Protein AF-A0A4Y1Z7H4-F1 (afdb_monomer)

Sequence (167 aa):
MAKPVHFSL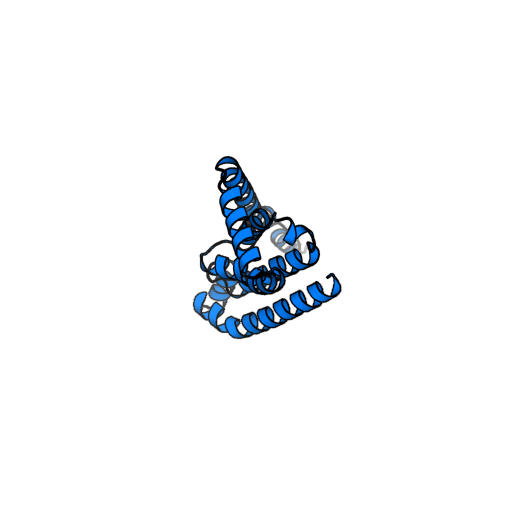VLRTISQPIFPVCRINFFIFLTAGFFITALRISHTDAVITQGMESLIQFTGLRAFLVLLPLIPFLLAFIGLHPAVGLALIAEALKTQALLDAPIVVTVAMLGGAIPAFLMGPYNATLGMMAGLINEKPLTLSNWNFPFTWRYLLLLTLFVQL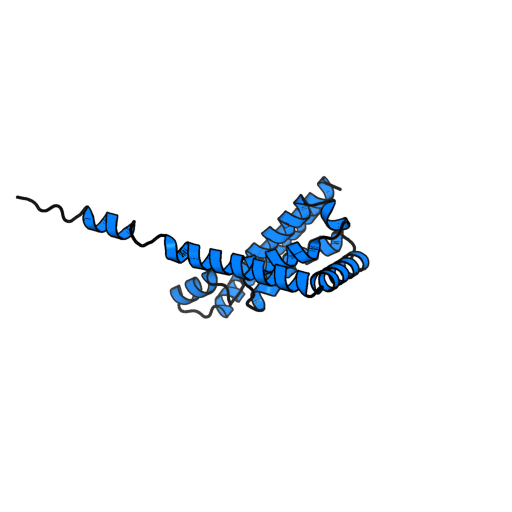LYLYFS

Radius of gyration: 20.63 Å; Cα contacts (8 Å, |Δi|>4): 156; chains: 1; bounding box: 76×36×42 Å

Secondary structure (DSSP, 8-state):
-----SHHHHHHHHTS-SHHHHHHHHHHHHHHHHHHHHHHHTTHHHHHHHHHHHHHHHH-HHHHHHHTTHHHHHHHHTT--HHHHHHHHHHHT--HHHHTSHHHHHHHHHHHHHHHHHH-TT-HHHHHHHHHTT--HHHHHHHHHHHHHHHHHHHHHHHHHHHHHH-

Solvent-accessible surface area (backbone atoms only — not comparable to full-atom values): 8982 Å² total; per-residue (Å²): 144,82,84,87,71,73,65,67,58,57,53,55,69,70,63,52,76,72,62,66,66,55,47,55,59,49,48,52,54,50,51,40,51,50,50,53,49,49,32,54,75,67,54,47,45,58,55,47,29,52,52,46,50,53,48,34,69,74,58,32,68,73,53,38,56,58,49,47,24,49,52,31,29,54,40,10,68,77,57,41,56,46,70,47,40,46,53,52,51,58,65,32,52,76,44,72,86,47,64,79,41,52,68,47,51,50,51,29,46,59,57,14,30,51,48,13,54,63,40,10,48,67,28,67,69,35,40,51,53,16,62,75,71,75,47,55,29,63,58,54,18,58,69,35,41,72,56,43,52,52,48,51,53,52,50,39,52,49,39,52,54,50,43,64,74,77,106

Organism: NCBI:txid2078

Mean predicted aligned error: 10.16 Å

Foldseek 3Di:
DDDPPPPVVVVVVVPPPPPPVVVVVVVLVVVLVVVLVVCVVVVVLVVLLVVVVVVCVVQPPLRVLLCLLVQLLVVLQVLRQSVSSLSSVVSSPPDPVCVLPVVLNVLSSVLSSVNSCQQRQNHPVLVVVCVVVVHRSNVSSVVCVVVSVVSSVVSSVVSNVSVVVSD

pLDDT: mean 78.94, std 13.91, range [39.47, 95.69]

Structure (mmCIF, N/CA/C/O backbone):
data_AF-A0A4Y1Z7H4-F1
#
_entry.id   AF-A0A4Y1Z7H4-F1
#
loop_
_atom_site.group_PDB
_atom_site.id
_atom_site.type_symbol
_atom_site.label_atom_id
_atom_site.label_alt_id
_atom_site.label_comp_id
_atom_site.label_asym_id
_atom_site.label_entity_id
_atom_site.label_seq_id
_atom_site.pdbx_PDB_ins_code
_atom_site.Cartn_x
_atom_site.Cartn_y
_atom_site.Cartn_z
_atom_site.occupancy
_atom_site.B_iso_or_equiv
_atom_site.auth_seq_id
_atom_site.auth_comp_id
_atom_site.auth_asym_id
_atom_site.auth_atom_id
_atom_site.pdbx_PDB_model_num
ATOM 1 N N . MET A 1 1 ? -60.503 20.670 5.962 1.00 39.53 1 MET A N 1
ATOM 2 C CA . MET A 1 1 ? -59.440 21.245 6.816 1.00 39.53 1 MET A CA 1
ATOM 3 C C . MET A 1 1 ? -58.518 20.096 7.235 1.00 39.53 1 MET A C 1
ATOM 5 O O . MET A 1 1 ? -58.837 19.387 8.175 1.00 39.53 1 MET A O 1
ATOM 9 N N . ALA A 1 2 ? -57.457 19.815 6.473 1.00 39.47 2 ALA A N 1
ATOM 10 C CA . ALA A 1 2 ? -56.511 18.724 6.747 1.00 39.47 2 ALA A CA 1
ATOM 11 C C . ALA A 1 2 ? -55.085 19.239 6.487 1.00 39.47 2 ALA A C 1
ATOM 13 O O . ALA A 1 2 ? -54.817 19.802 5.428 1.00 39.47 2 ALA A O 1
ATOM 14 N N . LYS A 1 3 ? -54.214 19.145 7.499 1.00 42.25 3 LYS A N 1
ATOM 15 C CA . LYS A 1 3 ? -52.864 19.734 7.519 1.00 42.25 3 LYS A CA 1
ATOM 16 C C . LYS A 1 3 ? -51.889 18.963 6.608 1.00 42.25 3 LYS A C 1
ATOM 18 O O . LYS A 1 3 ? -51.826 17.739 6.723 1.00 42.25 3 LYS A O 1
ATOM 23 N N . PRO A 1 4 ? -51.032 19.637 5.818 1.00 46.50 4 PRO A N 1
ATOM 24 C CA . PRO A 1 4 ? -49.948 18.989 5.091 1.00 46.50 4 PRO A CA 1
ATOM 25 C C . PRO A 1 4 ? -48.704 18.919 5.992 1.00 46.50 4 PRO A C 1
ATOM 27 O O . PRO A 1 4 ? -47.872 19.820 5.986 1.00 46.50 4 PRO A O 1
ATOM 30 N N . VAL A 1 5 ? -48.582 17.874 6.819 1.00 54.50 5 VAL A N 1
ATOM 31 C CA . VAL A 1 5 ? -47.416 17.691 7.722 1.00 54.50 5 VAL A CA 1
ATOM 32 C C . VAL A 1 5 ? -46.369 16.720 7.148 1.00 54.50 5 VAL A C 1
ATOM 34 O O . VAL A 1 5 ? -45.241 16.679 7.621 1.00 54.50 5 VAL A O 1
ATOM 37 N N . HIS A 1 6 ? -46.679 15.981 6.078 1.00 50.66 6 HIS A N 1
ATOM 38 C CA . HIS A 1 6 ? -45.792 14.913 5.595 1.00 50.66 6 HIS A CA 1
ATOM 39 C C . HIS A 1 6 ? -44.728 15.326 4.561 1.00 50.66 6 HIS A C 1
ATOM 41 O O . HIS A 1 6 ? -43.749 14.604 4.399 1.00 50.66 6 HIS A O 1
ATOM 47 N N . PHE A 1 7 ? -44.850 16.478 3.892 1.00 45.56 7 PHE A N 1
ATOM 48 C CA . PHE A 1 7 ? -43.916 16.852 2.813 1.00 45.56 7 PHE A CA 1
ATOM 49 C C . PHE A 1 7 ? -42.684 17.639 3.300 1.00 45.56 7 PHE A C 1
ATOM 51 O O . PHE A 1 7 ? -41.600 17.543 2.727 1.00 45.56 7 PHE A O 1
ATOM 58 N N . SER A 1 8 ? -42.810 18.377 4.406 1.00 44.91 8 SER A N 1
ATOM 59 C CA . SER A 1 8 ? -41.722 19.186 4.978 1.00 44.91 8 SER A CA 1
ATOM 60 C C . SER A 1 8 ? -40.657 18.361 5.711 1.00 44.91 8 SER A C 1
ATOM 62 O O . SER A 1 8 ? -39.537 18.836 5.903 1.00 44.91 8 SER A O 1
ATOM 64 N N . LEU A 1 9 ? -40.981 17.123 6.097 1.00 47.66 9 LEU A N 1
ATOM 65 C CA . LEU A 1 9 ? -40.074 16.219 6.808 1.00 47.66 9 LEU A CA 1
ATOM 66 C C . LEU A 1 9 ? -39.125 15.485 5.848 1.00 47.66 9 LEU A C 1
ATOM 68 O O . LEU A 1 9 ? -37.947 15.355 6.155 1.00 47.66 9 LEU A O 1
ATOM 72 N N . VAL A 1 10 ? -39.593 15.122 4.647 1.00 51.31 10 VAL A N 1
ATOM 73 C CA . VAL A 1 10 ? -38.776 14.471 3.602 1.00 51.31 10 VAL A CA 1
ATOM 74 C C . VAL A 1 10 ? -37.756 15.445 2.995 1.00 51.31 10 VAL A C 1
ATOM 76 O O . VAL A 1 10 ? -36.594 15.096 2.796 1.00 51.31 10 VAL A O 1
ATOM 79 N N . LEU A 1 11 ? -38.146 16.707 2.782 1.00 42.25 11 LEU A N 1
ATOM 80 C CA . LEU A 1 11 ? -37.241 17.749 2.278 1.00 42.25 11 LEU A CA 1
ATOM 81 C C . LEU A 1 11 ? -36.151 18.153 3.289 1.00 42.25 11 LEU A C 1
ATOM 83 O O . LEU A 1 11 ? -35.060 18.546 2.880 1.00 42.25 11 LEU A O 1
ATOM 87 N N . ARG A 1 12 ? -36.385 18.001 4.602 1.00 40.06 12 ARG A N 1
ATOM 88 C CA . ARG A 1 12 ? -35.348 18.217 5.634 1.00 40.06 12 ARG A CA 1
ATOM 89 C C . ARG A 1 12 ? -34.309 17.097 5.708 1.00 40.06 12 ARG A C 1
ATOM 91 O O . ARG A 1 12 ? -33.199 17.349 6.176 1.00 40.06 12 ARG A O 1
ATOM 98 N N . THR A 1 13 ? -34.635 15.897 5.236 1.00 47.72 13 THR A N 1
ATOM 99 C CA . THR A 1 13 ? -33.688 14.775 5.160 1.00 47.72 13 THR A CA 1
ATOM 100 C C . THR A 1 13 ? -32.772 14.891 3.937 1.00 47.72 13 THR A C 1
ATOM 102 O O . THR A 1 13 ? -31.611 14.507 4.009 1.00 47.72 13 THR A O 1
ATOM 105 N N . ILE A 1 14 ? -33.257 15.492 2.843 1.00 51.78 14 ILE A N 1
ATOM 106 C CA . ILE A 1 14 ? -32.483 15.725 1.607 1.00 51.78 14 ILE A CA 1
ATOM 107 C C . ILE A 1 14 ? -31.649 17.023 1.691 1.00 51.78 14 ILE A C 1
ATOM 109 O O . ILE A 1 14 ? -30.625 17.151 1.028 1.00 51.78 14 ILE A O 1
ATOM 113 N N . SER A 1 15 ? -32.051 17.969 2.549 1.00 42.22 15 SER A N 1
ATOM 114 C CA . SER A 1 15 ? -31.383 19.259 2.788 1.00 42.22 15 SER A CA 1
ATOM 115 C C . SER A 1 15 ? -30.511 19.281 4.059 1.00 42.22 15 SER A C 1
ATOM 117 O O . SER A 1 15 ? -30.346 20.329 4.686 1.00 42.22 15 SER A O 1
ATOM 119 N N . GLN A 1 16 ? -29.931 18.153 4.472 1.00 52.69 16 GLN A N 1
ATOM 120 C CA . GLN A 1 16 ? -28.676 18.242 5.229 1.00 52.69 16 GLN A CA 1
ATOM 121 C C . GLN A 1 16 ? -27.607 18.680 4.224 1.00 52.69 16 GLN A C 1
ATOM 123 O O . GLN A 1 16 ? -27.603 18.150 3.111 1.00 52.69 16 GLN A O 1
ATOM 128 N N . PRO A 1 17 ? -26.748 19.673 4.524 1.00 47.47 17 PRO A N 1
ATOM 129 C CA . PRO A 1 17 ? -25.799 20.149 3.532 1.00 47.47 17 PRO A CA 1
ATOM 130 C C . PRO A 1 17 ? -24.982 18.942 3.060 1.00 47.47 17 PRO A C 1
ATOM 132 O O . PRO A 1 17 ? -24.431 18.220 3.877 1.00 47.47 17 PRO A O 1
ATOM 135 N N . ILE A 1 18 ? -24.935 18.698 1.751 1.00 52.84 18 ILE A N 1
ATOM 136 C CA . ILE A 1 18 ? -24.049 17.704 1.112 1.00 52.84 18 ILE A CA 1
ATOM 137 C C . ILE A 1 18 ? -22.575 18.161 1.212 1.00 52.84 18 ILE A C 1
ATOM 139 O O . ILE A 1 18 ? -21.635 17.372 1.141 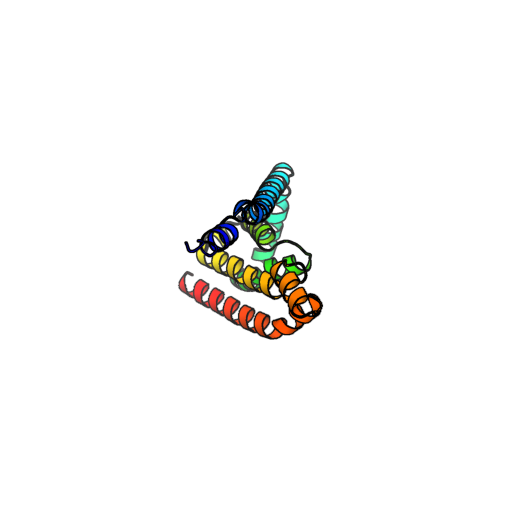1.00 52.84 18 ILE A O 1
ATOM 143 N N . PHE A 1 19 ? -22.367 19.451 1.492 1.00 48.44 19 PHE A N 1
AT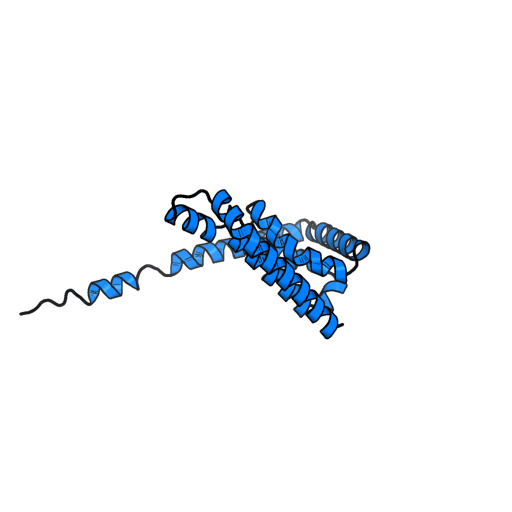OM 144 C CA . PHE A 1 19 ? -21.070 20.114 1.622 1.00 48.44 19 PHE A CA 1
ATOM 145 C C . PHE A 1 19 ? -20.084 19.612 2.707 1.00 48.44 19 PHE A C 1
ATOM 147 O O . PHE A 1 19 ? -18.885 19.725 2.459 1.00 48.44 19 PHE A O 1
ATOM 154 N N . PRO A 1 20 ? -20.462 19.113 3.902 1.00 51.94 20 PRO A N 1
ATOM 155 C CA . PRO A 1 20 ? -19.509 18.738 4.942 1.00 51.94 20 PRO A CA 1
ATOM 156 C C . PRO A 1 20 ? -18.795 17.413 4.633 1.00 51.94 20 PRO A C 1
ATOM 158 O O . PRO A 1 20 ? -17.621 17.287 4.964 1.00 51.94 20 PRO A O 1
ATOM 161 N N . VAL A 1 21 ? -19.442 16.465 3.941 1.00 52.81 21 VAL A N 1
ATOM 162 C CA . VAL A 1 21 ? -18.834 15.164 3.595 1.00 52.81 21 VAL A CA 1
ATOM 163 C C . VAL A 1 21 ? -17.787 15.323 2.486 1.00 52.81 21 VAL A C 1
ATOM 165 O O . VAL A 1 21 ? -16.669 14.828 2.616 1.00 52.81 21 VAL A O 1
ATOM 168 N N . CYS A 1 22 ? -18.088 16.094 1.432 1.00 54.19 22 CYS A N 1
ATOM 169 C CA . CYS A 1 22 ? -17.114 16.401 0.376 1.00 54.19 22 CYS A CA 1
ATOM 170 C C . CYS A 1 22 ? -15.930 17.237 0.885 1.00 54.19 22 CYS A C 1
ATOM 172 O O . CYS A 1 22 ? -14.823 17.101 0.369 1.00 54.19 22 CYS A O 1
ATOM 174 N N . ARG A 1 23 ? -16.137 18.072 1.915 1.00 59.34 23 ARG A N 1
ATOM 175 C CA . ARG A 1 23 ? -15.092 18.927 2.498 1.00 59.34 23 ARG A CA 1
ATOM 176 C C . ARG A 1 23 ? -13.942 18.121 3.095 1.00 59.34 23 ARG A C 1
ATOM 178 O O . ARG A 1 23 ? -12.798 18.523 2.926 1.00 59.34 23 ARG A O 1
ATOM 185 N N . ILE A 1 24 ? -14.231 16.999 3.757 1.00 61.59 24 ILE A N 1
ATOM 186 C CA . ILE A 1 24 ? -13.206 16.165 4.404 1.00 61.59 24 ILE A CA 1
ATOM 187 C C . ILE A 1 24 ? -12.306 15.509 3.353 1.00 61.59 24 ILE A C 1
ATOM 189 O O . ILE A 1 24 ? -11.089 15.667 3.412 1.00 61.59 24 ILE A O 1
ATOM 193 N N . ASN A 1 25 ? -12.892 14.858 2.344 1.00 66.19 25 ASN A N 1
ATOM 194 C CA . ASN A 1 25 ? -12.118 14.245 1.259 1.00 66.19 25 ASN A CA 1
ATOM 195 C C . ASN A 1 25 ? -11.338 15.299 0.460 1.00 66.19 25 ASN A C 1
ATOM 197 O O . ASN A 1 25 ? -10.172 15.086 0.138 1.00 66.19 25 ASN A O 1
ATOM 201 N N . PHE A 1 26 ? -11.943 16.463 0.198 1.00 71.75 26 PHE A N 1
ATOM 202 C CA . PHE A 1 26 ? -11.268 17.583 -0.458 1.00 71.75 26 PHE A CA 1
ATOM 203 C C . PHE A 1 26 ? -10.042 18.065 0.329 1.00 71.75 26 PHE A C 1
ATOM 205 O O . PHE A 1 26 ? -8.981 18.253 -0.259 1.00 71.75 26 PHE A O 1
ATOM 212 N N . PHE A 1 27 ? -10.156 18.217 1.652 1.00 72.19 27 PHE A N 1
ATOM 213 C CA . PHE A 1 27 ? -9.034 18.638 2.493 1.00 72.19 27 PHE A CA 1
ATOM 214 C C . PHE A 1 27 ? -7.902 17.608 2.488 1.00 72.19 27 PHE A C 1
ATOM 216 O O . PHE A 1 27 ? -6.742 17.980 2.367 1.00 72.19 27 PHE A O 1
ATOM 223 N N . ILE A 1 28 ? -8.236 16.315 2.536 1.00 73.81 28 ILE A N 1
ATOM 224 C CA . ILE A 1 28 ? -7.255 15.224 2.468 1.00 73.81 28 ILE A CA 1
ATOM 225 C C . ILE A 1 28 ? -6.472 15.272 1.147 1.00 73.81 28 ILE A C 1
ATOM 227 O O . ILE A 1 28 ? -5.244 15.187 1.164 1.00 73.81 28 ILE A O 1
ATOM 231 N N . PHE A 1 29 ? -7.150 15.466 0.011 1.00 74.19 29 PHE A N 1
ATOM 232 C CA . PHE A 1 29 ? -6.478 15.613 -1.285 1.00 74.19 29 PHE A CA 1
ATOM 233 C C . PHE A 1 29 ? -5.671 16.915 -1.395 1.00 74.19 29 PHE A C 1
ATOM 235 O O . PHE A 1 29 ? -4.569 16.895 -1.940 1.00 74.19 29 PHE A O 1
ATOM 242 N N . LEU A 1 30 ? -6.167 18.030 -0.847 1.00 79.12 30 LEU A N 1
ATOM 243 C CA . LEU A 1 30 ? -5.448 19.309 -0.812 1.00 79.12 30 LEU A CA 1
ATOM 244 C C . LEU A 1 30 ? -4.152 19.196 0.002 1.00 79.12 30 LEU A C 1
ATOM 246 O O . LEU A 1 30 ? -3.088 19.603 -0.462 1.00 79.12 30 LEU A O 1
ATOM 250 N N . THR A 1 31 ? -4.225 18.617 1.202 1.00 78.06 31 THR A N 1
ATOM 251 C CA . THR A 1 31 ? -3.059 18.406 2.067 1.00 78.06 31 THR A CA 1
ATOM 252 C C . THR A 1 31 ? -2.080 17.417 1.441 1.00 78.06 31 THR A C 1
ATOM 254 O O . THR A 1 31 ? -0.879 17.662 1.489 1.00 78.06 31 THR A O 1
ATOM 257 N N . ALA A 1 32 ? -2.563 16.353 0.788 1.00 77.50 32 ALA A N 1
ATOM 258 C CA . ALA A 1 32 ? -1.705 15.451 0.019 1.00 77.50 32 ALA A CA 1
ATOM 259 C C . ALA A 1 32 ? -0.984 16.186 -1.119 1.00 77.50 32 ALA A C 1
ATOM 261 O O . ALA A 1 32 ? 0.224 16.032 -1.269 1.00 77.50 32 ALA A O 1
ATOM 262 N N . GLY A 1 33 ? -1.690 17.034 -1.873 1.00 77.69 33 GLY A N 1
ATOM 263 C CA . GLY A 1 33 ? -1.094 17.850 -2.932 1.00 77.69 33 GLY A CA 1
ATOM 264 C C . GLY A 1 33 ? -0.042 18.830 -2.404 1.00 77.69 33 GLY A C 1
ATOM 265 O O . GLY A 1 33 ? 1.044 18.937 -2.977 1.00 77.69 33 GLY A O 1
ATOM 266 N N . PHE A 1 34 ? -0.315 19.496 -1.278 1.00 82.81 34 PHE A N 1
ATOM 267 C CA . PHE A 1 34 ? 0.658 20.369 -0.613 1.00 82.81 34 PHE A CA 1
ATOM 268 C C . PHE A 1 34 ? 1.885 19.586 -0.135 1.00 82.81 34 PHE A C 1
ATOM 270 O O . PHE A 1 34 ? 3.012 20.017 -0.356 1.00 82.81 34 PHE A O 1
ATOM 277 N N . PHE A 1 35 ? 1.681 18.413 0.462 1.00 81.19 35 PHE A N 1
ATOM 278 C CA . PHE A 1 35 ? 2.760 17.553 0.940 1.00 81.19 35 PHE A CA 1
ATOM 279 C C . PHE A 1 35 ? 3.627 17.020 -0.211 1.00 81.19 35 PHE A C 1
ATOM 281 O O . PHE A 1 35 ? 4.848 17.097 -0.136 1.00 81.19 35 PHE A O 1
ATOM 288 N N . ILE A 1 36 ? 3.016 16.584 -1.316 1.00 79.44 36 ILE A N 1
ATOM 289 C CA . ILE A 1 36 ? 3.729 16.198 -2.545 1.00 79.44 36 ILE A CA 1
ATOM 290 C C . ILE A 1 36 ? 4.544 17.377 -3.096 1.00 79.44 36 ILE A C 1
ATOM 292 O O . ILE A 1 36 ? 5.703 17.216 -3.472 1.00 79.44 36 ILE A O 1
ATOM 296 N N . THR A 1 37 ? 3.970 18.582 -3.097 1.00 82.00 37 THR A N 1
ATOM 297 C CA . THR A 1 37 ? 4.673 19.795 -3.542 1.00 82.00 37 THR A CA 1
ATOM 298 C C . THR A 1 37 ? 5.854 20.120 -2.626 1.00 82.00 37 THR A C 1
ATOM 300 O O . THR A 1 37 ? 6.935 20.443 -3.113 1.00 82.00 37 THR A O 1
ATOM 303 N N . ALA A 1 38 ? 5.680 19.985 -1.310 1.00 82.75 38 ALA A N 1
ATOM 304 C CA . ALA A 1 38 ? 6.747 20.175 -0.337 1.00 82.75 38 ALA A CA 1
ATOM 305 C C . ALA A 1 38 ? 7.886 19.163 -0.537 1.00 82.75 38 ALA A C 1
ATOM 307 O O . ALA A 1 38 ? 9.040 19.576 -0.548 1.00 82.75 38 ALA A O 1
ATOM 308 N N . LEU A 1 39 ? 7.568 17.883 -0.780 1.00 80.62 39 LEU A N 1
ATOM 309 C CA . LEU A 1 39 ? 8.557 16.840 -1.087 1.00 80.62 39 LEU A CA 1
ATOM 310 C C . LEU A 1 39 ? 9.359 17.143 -2.357 1.00 80.62 39 LEU A C 1
ATOM 312 O O . LEU A 1 39 ? 10.563 16.891 -2.394 1.00 80.62 39 LEU A O 1
ATOM 316 N N . ARG A 1 40 ? 8.701 17.701 -3.380 1.00 80.44 40 ARG A N 1
ATOM 317 C CA . ARG A 1 40 ? 9.358 18.123 -4.623 1.00 80.44 40 ARG A CA 1
ATOM 318 C C . ARG A 1 40 ? 10.283 19.319 -4.405 1.00 80.44 40 ARG A C 1
ATOM 320 O O . ARG A 1 40 ? 11.397 19.337 -4.915 1.00 80.44 40 ARG A O 1
ATOM 327 N N . ILE A 1 41 ? 9.838 20.321 -3.645 1.00 85.50 41 ILE A N 1
ATOM 328 C CA . ILE A 1 41 ? 10.658 21.504 -3.332 1.00 85.50 41 ILE A CA 1
ATOM 329 C C . ILE A 1 41 ? 11.844 21.121 -2.434 1.00 85.50 41 ILE A C 1
ATOM 331 O O . ILE A 1 41 ? 12.926 21.681 -2.583 1.00 85.50 41 ILE A O 1
ATOM 335 N N . SER A 1 42 ? 11.673 20.151 -1.532 1.00 84.88 42 SER A N 1
ATOM 336 C CA . SER A 1 42 ? 12.748 19.647 -0.672 1.00 84.88 42 SER A CA 1
ATOM 337 C C . SER A 1 42 ? 13.671 18.633 -1.358 1.00 84.88 42 SER A C 1
ATOM 339 O O . SER A 1 42 ? 14.534 18.068 -0.685 1.00 84.88 42 SER A O 1
ATOM 341 N N . HIS A 1 43 ? 13.488 18.362 -2.658 1.00 80.56 43 HIS A N 1
ATOM 342 C CA . HIS A 1 43 ? 14.216 17.343 -3.431 1.00 80.56 43 HIS A CA 1
ATOM 343 C C . HIS A 1 43 ? 14.177 15.932 -2.818 1.00 80.56 43 HIS A C 1
ATOM 345 O O . HIS A 1 43 ? 15.012 15.073 -3.105 1.00 80.56 43 HIS A O 1
ATOM 351 N N . THR A 1 44 ? 13.215 15.680 -1.931 1.00 79.75 44 THR A N 1
ATOM 352 C CA . THR A 1 44 ? 13.051 14.386 -1.259 1.00 79.75 44 THR A CA 1
ATOM 353 C C . THR A 1 44 ? 12.315 13.397 -2.164 1.00 79.75 44 THR A C 1
ATOM 355 O O . THR A 1 44 ? 12.493 12.189 -2.031 1.00 79.75 44 THR A O 1
ATOM 358 N N . ASP A 1 45 ? 11.558 13.899 -3.140 1.00 77.44 45 ASP A N 1
ATOM 359 C CA . ASP A 1 45 ? 10.977 13.120 -4.236 1.00 77.44 45 ASP A CA 1
ATOM 360 C C . ASP A 1 45 ? 12.038 12.331 -5.022 1.00 77.44 45 ASP A C 1
ATOM 362 O O . ASP A 1 45 ? 11.830 11.151 -5.312 1.00 77.44 45 ASP A O 1
ATOM 366 N N . ALA A 1 46 ? 13.202 12.932 -5.287 1.00 78.44 46 ALA A N 1
ATOM 367 C CA . ALA A 1 46 ? 14.313 12.266 -5.968 1.00 78.44 46 ALA A CA 1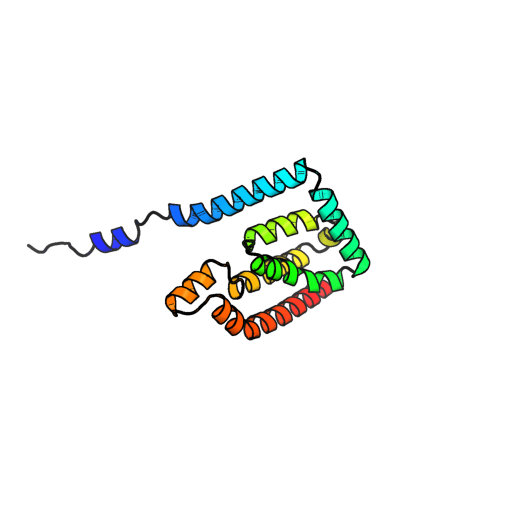
ATOM 368 C C . ALA A 1 46 ? 14.884 11.096 -5.148 1.00 78.44 46 ALA A C 1
ATOM 370 O O . ALA A 1 46 ? 15.143 10.027 -5.696 1.00 78.44 46 ALA A O 1
ATOM 371 N N . VAL A 1 47 ? 15.017 11.266 -3.828 1.00 81.81 47 VAL A N 1
ATOM 372 C CA . VAL A 1 47 ? 15.500 10.213 -2.915 1.00 81.81 47 VAL A CA 1
ATOM 373 C C . VAL A 1 47 ? 14.516 9.044 -2.864 1.00 81.81 47 VAL A C 1
ATOM 375 O O . VAL A 1 47 ? 14.915 7.882 -2.929 1.00 81.81 47 VAL A O 1
ATOM 378 N N . ILE A 1 48 ? 13.218 9.347 -2.782 1.00 78.88 48 ILE A N 1
ATOM 379 C CA . ILE A 1 48 ? 12.156 8.337 -2.766 1.00 78.88 48 ILE A CA 1
ATOM 380 C C . ILE A 1 48 ? 12.119 7.578 -4.101 1.00 78.88 48 ILE A C 1
ATOM 382 O O . ILE A 1 48 ? 12.053 6.348 -4.101 1.00 78.88 48 ILE A O 1
ATOM 386 N N . THR A 1 49 ? 12.220 8.293 -5.224 1.00 80.81 49 THR A N 1
ATOM 387 C CA . THR A 1 49 ? 12.219 7.699 -6.571 1.00 80.81 49 THR A CA 1
ATOM 388 C C . THR A 1 49 ? 13.446 6.809 -6.784 1.00 80.81 49 THR A C 1
ATOM 390 O O . THR A 1 49 ? 13.294 5.663 -7.195 1.00 80.81 49 THR A O 1
ATOM 393 N N . GLN A 1 50 ? 14.649 7.261 -6.408 1.00 82.38 50 GLN A N 1
ATOM 394 C CA . GLN A 1 50 ? 15.870 6.439 -6.466 1.00 82.38 50 GLN A CA 1
ATOM 395 C C . GLN A 1 50 ? 15.791 5.198 -5.569 1.00 82.38 50 GLN A C 1
ATOM 397 O O . GLN A 1 50 ? 16.270 4.121 -5.940 1.00 82.38 50 GLN A O 1
ATOM 402 N N . GLY A 1 51 ? 15.167 5.323 -4.395 1.00 81.44 51 GLY A N 1
ATOM 403 C CA . GLY A 1 51 ? 14.889 4.187 -3.520 1.00 81.44 51 GLY A CA 1
ATOM 404 C C . GLY A 1 51 ? 13.978 3.154 -4.188 1.00 81.44 51 GLY A C 1
ATOM 405 O O . GLY A 1 51 ? 14.260 1.956 -4.126 1.00 81.44 51 GLY A O 1
ATOM 406 N N . MET A 1 52 ? 12.921 3.604 -4.872 1.00 79.88 52 MET A N 1
ATOM 407 C CA . MET A 1 52 ? 12.032 2.721 -5.637 1.00 79.88 52 MET A CA 1
ATOM 408 C C . MET A 1 52 ? 12.738 2.085 -6.834 1.00 79.88 52 MET A C 1
ATOM 410 O O . MET A 1 52 ? 12.602 0.882 -7.039 1.00 79.88 52 MET A O 1
ATOM 414 N N . GLU A 1 53 ? 13.551 2.838 -7.571 1.00 83.19 53 GLU A N 1
ATOM 415 C CA . GLU A 1 53 ? 14.357 2.311 -8.678 1.00 83.19 53 GLU A CA 1
ATOM 416 C C . GLU A 1 53 ? 15.312 1.213 -8.221 1.00 83.19 53 GLU A C 1
ATOM 418 O O . GLU A 1 53 ? 15.352 0.138 -8.820 1.00 83.19 53 GLU A O 1
ATOM 423 N N . SER A 1 54 ? 16.019 1.443 -7.114 1.00 83.75 54 SER A N 1
ATOM 424 C CA . SER A 1 54 ? 16.926 0.453 -6.528 1.00 83.75 54 SER A CA 1
ATOM 425 C C . SER A 1 54 ? 16.171 -0.810 -6.106 1.00 83.75 54 SER A C 1
ATOM 427 O O . SER A 1 54 ? 16.643 -1.927 -6.323 1.00 83.75 54 SER A O 1
ATOM 429 N N . LEU A 1 55 ? 14.965 -0.650 -5.553 1.00 82.06 55 LEU A N 1
ATOM 430 C CA . LEU A 1 55 ? 14.117 -1.771 -5.155 1.00 82.06 55 LEU A CA 1
ATOM 431 C C . LEU A 1 55 ? 13.618 -2.573 -6.367 1.00 82.06 55 LEU A C 1
ATOM 433 O O . LEU A 1 55 ? 13.635 -3.806 -6.331 1.00 82.06 55 LEU A O 1
ATOM 437 N N . ILE A 1 56 ? 13.215 -1.898 -7.447 1.00 84.69 56 ILE A N 1
ATOM 438 C CA . ILE A 1 56 ? 12.781 -2.530 -8.703 1.00 84.69 56 ILE A CA 1
ATOM 439 C C . ILE A 1 56 ? 13.951 -3.251 -9.371 1.00 84.69 56 ILE A C 1
ATOM 441 O O . ILE A 1 56 ? 13.776 -4.373 -9.840 1.00 84.69 56 ILE A O 1
ATOM 445 N N . GLN A 1 57 ? 15.146 -2.655 -9.391 1.00 84.06 57 GLN A N 1
ATOM 446 C CA . GLN A 1 57 ? 16.340 -3.293 -9.951 1.00 84.06 57 GLN A CA 1
ATOM 447 C C . GLN A 1 57 ? 16.758 -4.532 -9.154 1.00 84.06 57 GLN A C 1
ATOM 449 O O . GLN A 1 57 ? 17.148 -5.535 -9.746 1.00 84.06 57 GLN A O 1
ATOM 454 N N . PHE A 1 58 ? 16.640 -4.488 -7.825 1.00 85.00 58 PHE A N 1
ATOM 455 C CA . PHE A 1 58 ? 16.990 -5.616 -6.965 1.00 85.00 58 PHE A CA 1
ATOM 456 C C . PHE A 1 58 ? 15.980 -6.771 -7.043 1.00 85.00 58 PHE A C 1
ATOM 458 O O . PHE A 1 58 ? 16.368 -7.936 -7.067 1.00 85.00 58 PHE A O 1
ATOM 465 N N . THR A 1 59 ? 14.680 -6.464 -7.073 1.00 83.81 59 THR A N 1
ATOM 466 C CA . THR A 1 59 ? 13.611 -7.483 -7.055 1.00 83.81 59 THR A CA 1
ATOM 467 C C . THR A 1 59 ? 13.175 -7.941 -8.448 1.00 83.81 59 THR A C 1
ATOM 469 O O . THR A 1 59 ? 12.680 -9.057 -8.607 1.00 83.81 59 THR A O 1
ATOM 472 N N . GLY A 1 60 ? 13.370 -7.106 -9.466 1.00 85.19 60 GLY A N 1
ATOM 473 C CA . GLY A 1 60 ? 12.799 -7.270 -10.797 1.00 85.19 60 GLY A CA 1
ATOM 474 C C . GLY A 1 60 ? 11.337 -6.809 -10.868 1.00 85.19 60 GLY A C 1
ATOM 475 O O . GLY A 1 60 ? 10.564 -6.944 -9.918 1.00 85.19 60 GLY A O 1
ATOM 476 N N . LEU A 1 61 ? 10.924 -6.309 -12.039 1.00 84.25 61 LEU A N 1
ATOM 477 C CA . LEU A 1 61 ? 9.598 -5.707 -12.249 1.00 84.25 61 LEU A CA 1
ATOM 478 C C . LEU A 1 61 ? 8.436 -6.652 -11.888 1.00 84.25 61 LEU A C 1
ATOM 480 O O . LEU A 1 61 ? 7.483 -6.243 -11.227 1.00 84.25 61 LEU A O 1
ATOM 484 N N . ARG A 1 62 ? 8.527 -7.941 -12.250 1.00 86.50 62 ARG A N 1
ATOM 485 C CA . ARG A 1 62 ? 7.485 -8.936 -11.925 1.00 86.50 62 ARG A CA 1
ATOM 486 C C . ARG A 1 62 ? 7.279 -9.124 -10.426 1.00 86.50 62 ARG A C 1
ATOM 488 O O . ARG A 1 62 ? 6.135 -9.159 -9.979 1.00 86.50 62 ARG A O 1
ATOM 495 N N . ALA A 1 63 ? 8.364 -9.269 -9.664 1.00 86.50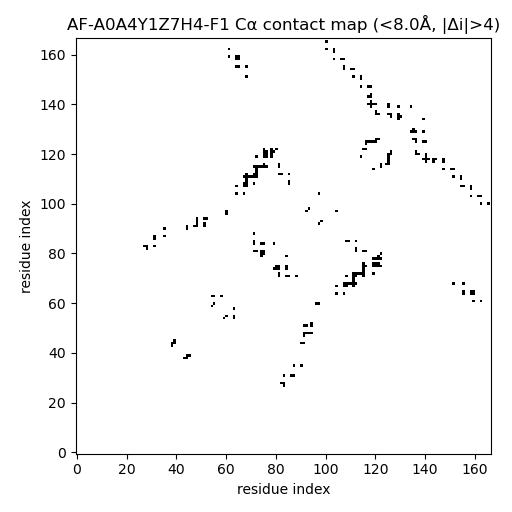 63 ALA A N 1
ATOM 496 C CA . ALA A 1 63 ? 8.281 -9.466 -8.219 1.00 86.50 63 ALA A CA 1
ATOM 497 C C . ALA A 1 63 ? 7.835 -8.177 -7.521 1.00 86.50 63 ALA A C 1
ATOM 499 O O . ALA A 1 63 ? 7.007 -8.217 -6.610 1.00 86.50 63 ALA A O 1
ATOM 500 N N . PHE A 1 64 ? 8.302 -7.028 -8.011 1.00 88.50 64 PHE A N 1
ATOM 501 C CA . PHE A 1 64 ? 7.862 -5.725 -7.535 1.00 88.50 64 PHE A CA 1
ATOM 502 C C . PHE A 1 64 ? 6.343 -5.536 -7.670 1.00 88.50 64 PHE A C 1
ATOM 504 O O . PHE A 1 64 ? 5.697 -5.083 -6.729 1.00 88.50 64 PHE A O 1
ATOM 511 N N . LEU A 1 65 ? 5.737 -5.970 -8.781 1.00 88.44 65 LEU A N 1
ATOM 512 C CA . LEU A 1 65 ? 4.280 -5.920 -8.974 1.00 88.44 65 LEU A CA 1
ATOM 513 C C . LEU A 1 65 ? 3.485 -6.790 -7.982 1.00 88.44 65 LEU A C 1
ATOM 515 O O . LEU A 1 65 ? 2.315 -6.504 -7.738 1.00 88.44 65 LEU A O 1
ATOM 519 N N . VAL A 1 66 ? 4.092 -7.824 -7.389 1.00 90.19 66 VAL A N 1
ATOM 520 C CA . VAL A 1 66 ? 3.473 -8.596 -6.291 1.00 90.19 66 VAL A CA 1
ATOM 521 C C . VAL A 1 66 ? 3.527 -7.820 -4.976 1.00 90.19 66 VAL A C 1
ATOM 523 O O . VAL A 1 66 ? 2.596 -7.893 -4.175 1.00 90.19 66 VAL A O 1
ATOM 526 N N . LEU A 1 67 ? 4.603 -7.066 -4.752 1.00 89.44 67 LEU A N 1
ATOM 527 C CA . LEU A 1 67 ? 4.789 -6.251 -3.551 1.00 89.44 67 LEU A CA 1
ATOM 528 C C . LEU A 1 67 ? 3.963 -4.963 -3.590 1.00 89.44 67 LEU A C 1
ATOM 530 O O . LEU A 1 67 ? 3.515 -4.489 -2.548 1.00 89.44 67 LEU A O 1
ATOM 534 N N . LEU A 1 68 ? 3.726 -4.415 -4.781 1.00 89.31 68 LEU A N 1
ATOM 535 C CA . LEU A 1 68 ? 3.084 -3.118 -4.982 1.00 89.31 68 LEU A CA 1
ATOM 536 C C . LEU A 1 68 ? 1.729 -2.964 -4.261 1.00 89.31 68 LEU A C 1
ATOM 538 O O . LEU A 1 68 ? 1.548 -1.944 -3.596 1.00 89.31 68 LEU A O 1
ATOM 542 N N . PRO A 1 69 ? 0.797 -3.942 -4.294 1.00 90.44 69 PRO A N 1
ATOM 543 C CA . PRO A 1 69 ? -0.477 -3.843 -3.581 1.00 90.44 69 PRO A CA 1
ATOM 544 C C . PRO A 1 69 ? -0.336 -3.867 -2.054 1.00 90.44 69 PRO A C 1
ATOM 546 O O . PRO A 1 69 ? -1.225 -3.390 -1.347 1.00 90.44 69 PRO A O 1
ATOM 549 N N . LEU A 1 70 ? 0.768 -4.412 -1.530 1.00 90.12 70 LEU A N 1
ATOM 550 C CA . LEU A 1 70 ? 1.022 -4.483 -0.090 1.00 90.12 70 LEU A CA 1
ATOM 551 C C . LEU A 1 70 ? 1.445 -3.130 0.480 1.00 90.12 70 LEU A C 1
ATOM 553 O O . LEU A 1 70 ? 1.175 -2.854 1.644 1.00 90.12 70 LEU A O 1
ATOM 557 N N . ILE A 1 71 ? 2.068 -2.268 -0.325 1.00 88.75 71 ILE A N 1
ATOM 558 C CA . ILE A 1 71 ? 2.543 -0.955 0.120 1.00 88.75 71 ILE A CA 1
ATOM 559 C C . ILE A 1 71 ? 1.380 -0.084 0.646 1.00 88.75 71 ILE A C 1
ATOM 561 O O . ILE A 1 71 ? 1.395 0.248 1.833 1.00 88.75 71 ILE A O 1
ATOM 565 N N . PRO A 1 72 ? 0.330 0.250 -0.139 1.00 86.44 72 PRO A N 1
ATOM 566 C CA . PRO A 1 72 ? -0.785 1.059 0.363 1.00 86.44 72 PRO A CA 1
ATOM 567 C C . PRO A 1 72 ? -1.557 0.358 1.490 1.00 86.44 72 PRO A C 1
ATOM 569 O O . PRO A 1 72 ? -2.048 1.027 2.400 1.00 86.44 72 PRO A O 1
ATOM 572 N N . PHE A 1 73 ? -1.623 -0.979 1.468 1.00 88.25 73 PHE A N 1
ATOM 573 C CA . PHE A 1 73 ? -2.196 -1.776 2.550 1.00 88.25 73 PHE A CA 1
ATOM 574 C C . PHE A 1 73 ? -1.462 -1.551 3.879 1.00 88.25 73 PHE A C 1
ATOM 576 O O . PHE A 1 73 ? -2.102 -1.219 4.875 1.00 88.25 73 PHE A O 1
ATOM 583 N N . LEU A 1 74 ? -0.132 -1.666 3.892 1.00 89.19 74 LEU A N 1
ATOM 584 C CA . LEU A 1 74 ? 0.691 -1.473 5.089 1.00 89.19 74 LEU A CA 1
ATOM 585 C C . LEU A 1 74 ? 0.663 -0.022 5.584 1.00 89.19 74 LEU A C 1
ATOM 587 O O . LEU A 1 74 ? 0.573 0.208 6.790 1.00 89.19 74 LEU A O 1
ATOM 591 N N . LEU A 1 75 ? 0.671 0.960 4.677 1.00 86.12 75 LEU A 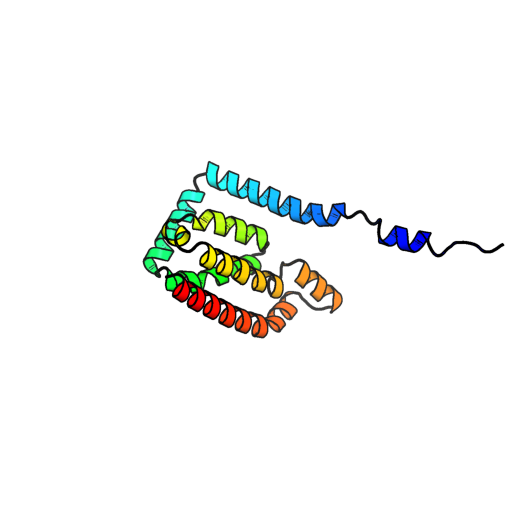N 1
ATOM 592 C CA . LEU A 1 75 ? 0.593 2.380 5.047 1.00 86.12 75 LEU A CA 1
ATOM 593 C C . LEU A 1 75 ? -0.679 2.706 5.849 1.00 86.12 75 LEU A C 1
ATOM 595 O O . LEU A 1 75 ? -0.641 3.539 6.757 1.00 86.12 75 LEU A O 1
ATOM 599 N N . ALA A 1 76 ? -1.788 2.015 5.580 1.00 86.00 76 ALA A N 1
ATOM 600 C CA . ALA A 1 76 ? -3.033 2.212 6.317 1.00 86.00 76 ALA A CA 1
ATOM 601 C C . ALA A 1 76 ? -2.971 1.738 7.780 1.00 86.00 76 ALA A C 1
ATOM 603 O O . ALA A 1 76 ? -3.698 2.265 8.625 1.00 86.00 76 ALA A O 1
ATOM 604 N N . PHE A 1 77 ? -2.075 0.803 8.115 1.00 83.69 77 PHE A N 1
ATOM 605 C CA . PHE A 1 77 ? -1.819 0.406 9.507 1.00 83.69 77 PHE A CA 1
ATOM 606 C C . PHE A 1 77 ? -0.979 1.426 10.272 1.00 83.69 77 PHE A C 1
ATOM 608 O O . PHE A 1 77 ? -1.052 1.465 11.494 1.00 83.69 77 PHE A O 1
ATOM 615 N N . ILE A 1 78 ? -0.233 2.282 9.573 1.00 84.88 78 ILE A N 1
ATOM 616 C CA . ILE A 1 78 ? 0.516 3.400 10.171 1.00 84.88 78 ILE A CA 1
ATOM 617 C C . ILE A 1 78 ? -0.410 4.620 10.382 1.00 84.88 78 ILE A C 1
ATOM 619 O O . ILE A 1 78 ? -0.018 5.629 10.958 1.00 84.88 78 ILE A O 1
ATOM 623 N N . GLY A 1 79 ? -1.675 4.526 9.954 1.00 75.81 79 GLY A N 1
ATOM 624 C CA . GLY A 1 79 ? -2.668 5.594 10.082 1.00 75.81 79 GLY A CA 1
ATOM 625 C C . GLY A 1 79 ? -2.721 6.534 8.882 1.00 75.81 79 GLY A C 1
ATOM 626 O O . GLY A 1 79 ? -3.415 7.549 8.921 1.00 75.81 79 GLY A O 1
ATOM 627 N N . LEU A 1 80 ? -2.014 6.204 7.800 1.00 80.38 80 LEU A N 1
ATOM 628 C CA . LEU A 1 80 ? -2.001 7.020 6.599 1.00 80.38 80 LEU A CA 1
ATOM 629 C C . LEU A 1 80 ? -3.259 6.732 5.770 1.00 80.38 80 LEU A C 1
ATOM 631 O O . LEU A 1 80 ? -3.552 5.586 5.430 1.00 80.38 80 LEU A O 1
ATOM 635 N N . HIS A 1 81 ? -4.028 7.777 5.457 1.00 80.94 81 HIS A N 1
ATOM 636 C CA . HIS A 1 81 ? -5.268 7.627 4.697 1.00 80.94 81 HIS A CA 1
ATOM 637 C C . HIS A 1 81 ? -4.983 6.974 3.329 1.00 80.94 81 HIS A C 1
ATOM 639 O O . HIS A 1 81 ? -4.086 7.450 2.624 1.00 80.94 81 HIS A O 1
ATOM 645 N N . PRO A 1 82 ? -5.759 5.965 2.880 1.00 79.38 82 PRO A N 1
ATOM 646 C CA . PRO A 1 82 ? -5.430 5.194 1.677 1.00 79.38 82 PRO A CA 1
ATOM 647 C C . PRO A 1 82 ? -5.233 6.054 0.422 1.00 79.38 82 PRO A C 1
ATOM 649 O O . PRO A 1 82 ? -4.298 5.833 -0.338 1.00 79.38 82 PRO A O 1
ATOM 652 N N . ALA A 1 83 ? -6.052 7.096 0.238 1.00 77.69 83 ALA A N 1
ATOM 653 C CA . ALA A 1 83 ? -5.901 8.036 -0.878 1.00 77.69 83 ALA A CA 1
ATOM 654 C C . ALA A 1 83 ? -4.609 8.877 -0.821 1.00 77.69 83 ALA A C 1
ATOM 656 O O . ALA A 1 83 ? -4.026 9.165 -1.861 1.00 77.69 83 ALA A O 1
ATOM 657 N N . VAL A 1 84 ? -4.140 9.246 0.377 1.00 78.62 84 VAL A N 1
ATOM 658 C CA . VAL A 1 84 ? -2.875 9.983 0.549 1.00 78.62 84 VAL A CA 1
ATOM 659 C C . VAL A 1 84 ? -1.701 9.048 0.288 1.00 78.62 84 VAL A C 1
ATOM 661 O O . VAL A 1 84 ? -0.765 9.420 -0.413 1.00 78.62 84 VAL A O 1
ATOM 664 N N . GLY A 1 85 ? -1.778 7.811 0.790 1.00 81.94 85 GLY A N 1
ATOM 665 C CA . GLY A 1 85 ? -0.761 6.789 0.552 1.00 81.94 85 GLY A CA 1
ATOM 666 C C . GLY A 1 85 ? -0.634 6.471 -0.929 1.00 81.94 85 GLY A C 1
ATOM 667 O O . GLY A 1 85 ? 0.470 6.444 -1.461 1.00 81.94 85 GLY A O 1
ATOM 668 N N . LEU A 1 86 ? -1.767 6.333 -1.617 1.00 82.62 86 LEU A N 1
ATOM 669 C CA . LEU A 1 86 ? -1.801 6.112 -3.056 1.00 82.62 86 LEU A CA 1
ATOM 670 C C . LEU A 1 86 ? -1.186 7.283 -3.835 1.00 82.62 86 LEU A C 1
ATOM 672 O O . LEU A 1 86 ? -0.397 7.044 -4.742 1.00 82.62 86 LEU A O 1
ATOM 676 N N . ALA A 1 87 ? -1.490 8.530 -3.462 1.00 81.75 87 ALA A N 1
ATOM 677 C CA . ALA A 1 87 ? -0.919 9.712 -4.109 1.00 81.75 87 ALA A CA 1
ATOM 678 C C . ALA A 1 87 ? 0.606 9.816 -3.908 1.00 81.75 87 ALA A C 1
ATOM 680 O O . ALA A 1 87 ? 1.329 10.145 -4.845 1.00 81.75 87 ALA A O 1
ATOM 681 N N . LEU A 1 88 ? 1.102 9.481 -2.714 1.00 78.62 88 LEU A N 1
ATOM 682 C CA . LEU A 1 88 ? 2.535 9.459 -2.414 1.00 78.62 88 LEU A CA 1
ATOM 683 C C . LEU A 1 88 ? 3.285 8.383 -3.187 1.00 78.62 88 LEU A C 1
ATOM 685 O O . LEU A 1 88 ? 4.335 8.649 -3.765 1.00 78.62 88 LEU A O 1
ATOM 689 N N . ILE A 1 89 ? 2.726 7.176 -3.221 1.00 82.06 89 ILE A N 1
ATOM 690 C CA . ILE A 1 89 ? 3.299 6.070 -3.981 1.00 82.06 89 ILE A CA 1
ATOM 691 C C . ILE A 1 89 ? 3.252 6.393 -5.482 1.00 82.06 89 ILE A C 1
ATOM 693 O O . ILE A 1 89 ? 4.213 6.123 -6.188 1.00 82.06 89 ILE A O 1
ATOM 697 N N . ALA A 1 90 ? 2.188 7.029 -5.978 1.00 81.94 90 ALA A N 1
ATOM 698 C CA . ALA A 1 90 ? 2.090 7.421 -7.385 1.00 81.94 90 ALA A CA 1
ATOM 699 C C . ALA A 1 90 ? 3.165 8.445 -7.781 1.00 81.94 90 ALA A C 1
ATOM 701 O O . ALA A 1 90 ? 3.709 8.363 -8.880 1.00 81.94 90 ALA A O 1
ATOM 702 N N . GLU A 1 91 ? 3.503 9.380 -6.889 1.00 78.94 91 GLU A N 1
ATOM 703 C CA . GLU A 1 91 ? 4.623 10.299 -7.111 1.00 78.94 91 GLU A CA 1
ATOM 704 C C . GLU A 1 91 ? 5.973 9.562 -7.076 1.00 78.94 91 GLU A C 1
ATOM 706 O O . GLU A 1 91 ? 6.834 9.839 -7.906 1.00 78.94 91 GLU A O 1
ATOM 711 N N . ALA A 1 92 ? 6.134 8.593 -6.169 1.00 78.19 92 ALA A N 1
ATOM 712 C CA . ALA A 1 92 ? 7.348 7.787 -6.011 1.00 78.19 92 ALA A CA 1
ATOM 713 C C . ALA A 1 92 ? 7.622 6.817 -7.177 1.00 78.19 92 ALA A C 1
ATOM 715 O O . ALA A 1 92 ? 8.769 6.464 -7.431 1.00 78.19 92 ALA A O 1
ATOM 716 N N . LEU A 1 93 ? 6.575 6.361 -7.870 1.00 76.12 93 LEU A N 1
ATOM 717 C CA . LEU A 1 93 ? 6.641 5.346 -8.930 1.00 76.12 93 LEU A CA 1
ATOM 718 C C . LEU A 1 93 ? 6.896 5.923 -10.330 1.00 76.12 93 LEU A C 1
ATOM 720 O O . LEU A 1 93 ? 6.695 5.224 -11.323 1.00 76.12 93 LEU A O 1
ATOM 724 N N . LYS A 1 94 ? 7.354 7.175 -10.443 1.00 73.94 94 LYS A N 1
ATOM 725 C CA . LYS A 1 94 ? 7.684 7.839 -11.721 1.00 73.94 94 LYS A CA 1
ATOM 726 C C . LYS A 1 94 ? 8.960 7.304 -12.393 1.00 73.94 94 LYS A C 1
ATOM 728 O O . LYS A 1 94 ? 9.709 8.055 -13.009 1.00 73.94 94 LYS A O 1
ATOM 733 N N . THR A 1 95 ? 9.205 6.007 -12.295 1.00 70.12 95 THR A N 1
ATOM 734 C CA . THR A 1 95 ? 10.320 5.316 -12.940 1.00 70.12 95 THR A CA 1
ATOM 735 C C . THR A 1 95 ? 9.923 4.875 -14.347 1.00 70.12 95 THR A C 1
ATOM 737 O O . THR A 1 95 ? 8.826 4.350 -14.544 1.00 70.12 95 THR A O 1
ATOM 740 N N . GLN A 1 96 ? 10.840 4.989 -15.316 1.00 66.50 96 GLN A N 1
ATOM 741 C CA . GLN A 1 96 ? 10.624 4.550 -16.705 1.00 66.50 96 GLN A CA 1
ATOM 742 C C . GLN A 1 96 ? 10.056 3.119 -16.808 1.00 66.50 96 GLN A C 1
ATOM 744 O O . GLN A 1 96 ? 9.071 2.902 -17.500 1.00 66.50 96 GLN A O 1
ATOM 749 N N . ALA A 1 97 ? 10.604 2.171 -16.041 1.00 63.28 97 ALA A N 1
ATOM 750 C CA . ALA A 1 97 ? 10.201 0.760 -16.067 1.00 63.28 97 ALA A CA 1
ATOM 751 C C . ALA A 1 97 ? 8.735 0.501 -15.657 1.00 63.28 97 ALA A C 1
ATOM 753 O O . ALA A 1 97 ? 8.164 -0.529 -16.003 1.00 63.28 97 ALA A O 1
ATOM 754 N N . LEU A 1 98 ? 8.122 1.410 -14.894 1.00 71.88 98 LEU A N 1
ATOM 755 C CA . LEU A 1 98 ? 6.715 1.319 -14.485 1.00 71.88 98 LEU A CA 1
ATOM 756 C C . LEU A 1 98 ? 5.786 2.049 -15.465 1.00 71.88 98 LEU A C 1
ATOM 758 O O . LEU A 1 98 ? 4.604 1.710 -15.559 1.00 71.88 98 LEU A O 1
ATOM 762 N N . LEU A 1 99 ? 6.322 3.014 -16.219 1.00 71.19 99 LEU A N 1
ATOM 763 C CA . LEU A 1 99 ? 5.602 3.730 -17.273 1.00 71.19 99 LEU A CA 1
ATOM 764 C C . LEU A 1 99 ? 5.351 2.865 -18.515 1.00 71.19 99 LEU A C 1
ATOM 766 O O . LEU A 1 99 ? 4.441 3.184 -19.275 1.00 71.19 99 LEU A O 1
ATOM 770 N N . ASP A 1 100 ? 6.083 1.761 -18.686 1.00 75.19 100 ASP A N 1
ATOM 771 C CA . ASP A 1 100 ? 5.863 0.792 -19.770 1.00 75.19 100 ASP A CA 1
ATOM 772 C C . ASP A 1 100 ? 4.580 -0.039 -19.573 1.00 75.19 100 ASP A C 1
ATOM 774 O O . ASP A 1 100 ? 3.984 -0.522 -20.535 1.00 75.19 100 ASP A O 1
ATOM 778 N N . ALA A 1 101 ? 4.106 -0.176 -18.328 1.00 82.62 101 ALA A N 1
ATOM 779 C CA . ALA A 1 101 ? 2.949 -0.997 -17.966 1.00 82.62 101 ALA A CA 1
ATOM 780 C C . ALA A 1 101 ? 1.925 -0.230 -17.094 1.00 82.62 101 ALA A C 1
ATOM 782 O O . ALA A 1 101 ? 1.511 -0.718 -16.034 1.00 82.62 101 ALA A O 1
ATOM 783 N N . PRO A 1 102 ? 1.454 0.961 -17.518 1.00 84.69 102 PRO A N 1
ATOM 784 C CA . PRO A 1 102 ? 0.740 1.898 -16.648 1.00 84.69 102 PRO A CA 1
ATOM 785 C C . PRO A 1 102 ? -0.607 1.348 -16.163 1.00 84.69 102 PRO A C 1
ATOM 787 O O . PRO A 1 102 ? -1.020 1.601 -15.029 1.00 84.69 102 PRO A O 1
ATOM 790 N N . ILE A 1 103 ? -1.281 0.545 -16.993 1.00 88.69 103 ILE A N 1
ATOM 791 C CA . ILE A 1 103 ? -2.546 -0.116 -16.641 1.00 88.69 103 ILE A CA 1
ATOM 792 C C . ILE A 1 103 ? -2.314 -1.119 -15.504 1.00 88.69 103 ILE A C 1
ATOM 794 O O . ILE A 1 103 ? -3.049 -1.119 -14.518 1.00 88.69 103 ILE A O 1
ATOM 798 N N . VAL A 1 104 ? -1.263 -1.935 -15.614 1.00 90.62 104 VAL A N 1
ATOM 799 C CA . VAL A 1 104 ? -0.919 -2.985 -14.645 1.00 90.62 104 VAL A CA 1
ATOM 800 C C . VAL A 1 104 ? -0.597 -2.381 -13.283 1.00 90.62 104 VAL A C 1
ATOM 802 O O . VAL A 1 104 ? -1.139 -2.805 -12.261 1.00 90.62 104 VAL A O 1
ATOM 805 N N . VAL A 1 105 ? 0.239 -1.342 -13.288 1.00 89.56 105 VAL A N 1
ATOM 806 C CA . VAL A 1 105 ? 0.646 -0.600 -12.091 1.00 89.56 105 VAL A CA 1
ATOM 807 C C . VAL A 1 105 ? -0.566 0.049 -11.422 1.00 89.56 105 VAL A C 1
ATOM 809 O O . VAL A 1 105 ? -0.760 -0.100 -10.216 1.00 89.56 105 VAL A O 1
ATOM 812 N N . THR A 1 106 ? -1.437 0.696 -12.200 1.00 88.94 106 THR A N 1
ATOM 813 C CA . THR A 1 106 ? -2.645 1.350 -11.672 1.00 88.94 106 THR A CA 1
ATOM 814 C C . THR A 1 106 ? -3.595 0.346 -11.019 1.00 88.94 106 THR A C 1
ATOM 816 O O . THR A 1 106 ? -4.085 0.591 -9.914 1.00 88.94 106 THR A O 1
ATOM 819 N N . VAL A 1 107 ? -3.830 -0.804 -11.661 1.00 92.06 107 VAL A N 1
ATOM 820 C CA . VAL A 1 107 ? -4.674 -1.877 -11.111 1.00 92.06 107 VAL A CA 1
ATOM 821 C C . VAL A 1 107 ? -4.086 -2.421 -9.811 1.00 92.06 107 VAL A C 1
ATOM 823 O O . VAL A 1 107 ? -4.816 -2.584 -8.834 1.00 92.06 107 VAL A O 1
ATOM 826 N N . ALA A 1 108 ? -2.775 -2.655 -9.766 1.00 91.69 108 ALA A N 1
ATOM 827 C CA . ALA A 1 108 ? -2.097 -3.127 -8.566 1.00 91.69 108 ALA A CA 1
ATOM 828 C C . ALA A 1 108 ? -2.201 -2.119 -7.404 1.00 91.69 108 ALA A C 1
ATOM 830 O O . ALA A 1 108 ? -2.489 -2.509 -6.271 1.00 91.69 108 ALA A O 1
ATOM 831 N N . MET A 1 109 ? -2.045 -0.821 -7.680 1.00 89.31 109 MET A N 1
ATOM 832 C CA . MET A 1 109 ? -2.137 0.236 -6.667 1.00 89.31 109 MET A CA 1
ATOM 833 C C . MET A 1 109 ? -3.560 0.451 -6.148 1.00 89.31 109 MET A C 1
ATOM 835 O O . MET A 1 109 ? -3.784 0.421 -4.936 1.00 89.31 109 MET A O 1
ATOM 839 N N . LEU A 1 110 ? -4.531 0.657 -7.045 1.00 89.75 110 LEU A N 1
ATOM 840 C CA . LEU A 1 110 ? -5.933 0.852 -6.660 1.00 89.75 110 LEU A CA 1
ATOM 841 C C . LEU A 1 110 ? -6.486 -0.406 -5.989 1.00 89.75 110 LEU A C 1
ATOM 843 O O . LEU A 1 110 ? -7.152 -0.323 -4.957 1.00 89.75 110 LEU A O 1
ATOM 847 N N . GLY A 1 111 ? -6.147 -1.573 -6.536 1.00 90.31 111 GLY A N 1
ATOM 848 C CA . GLY A 1 111 ? -6.501 -2.863 -5.969 1.00 90.31 111 GLY A CA 1
ATOM 849 C C . GLY A 1 111 ? -5.944 -3.053 -4.561 1.00 90.31 111 GLY A C 1
ATOM 850 O O . GLY A 1 111 ? -6.677 -3.530 -3.697 1.00 90.31 111 GLY A O 1
ATOM 851 N N . GLY A 1 112 ? -4.692 -2.653 -4.309 1.00 88.56 112 GLY A N 1
ATOM 852 C CA . GLY A 1 112 ? -4.042 -2.738 -2.995 1.00 88.56 112 GLY A CA 1
ATOM 853 C C . GLY A 1 112 ? -4.590 -1.755 -1.958 1.00 88.56 112 GLY A C 1
ATOM 854 O O . GLY A 1 112 ? -4.573 -2.036 -0.758 1.00 88.56 112 GLY A O 1
ATOM 855 N N . ALA A 1 113 ? -5.152 -0.629 -2.400 1.00 88.38 113 ALA A N 1
ATOM 856 C CA . ALA A 1 113 ? -5.809 0.329 -1.515 1.00 88.38 113 ALA A CA 1
ATOM 857 C C . ALA A 1 113 ? -7.163 -0.176 -0.971 1.00 88.38 113 ALA A C 1
ATOM 859 O O . ALA A 1 113 ? -7.596 0.262 0.091 1.00 88.38 113 ALA A O 1
ATOM 860 N N . ILE A 1 114 ? -7.836 -1.118 -1.641 1.00 89.06 114 ILE A N 1
ATOM 861 C CA . ILE A 1 114 ? -9.122 -1.675 -1.175 1.00 89.06 114 ILE A CA 1
ATOM 862 C C . ILE A 1 114 ? -8.974 -2.426 0.171 1.00 89.06 114 ILE A C 1
ATOM 864 O O . ILE A 1 114 ? -9.697 -2.104 1.117 1.00 89.06 114 ILE A O 1
ATOM 868 N N . PRO A 1 115 ? -8.012 -3.356 0.332 1.00 87.94 115 PRO A N 1
ATOM 869 C CA . PRO A 1 115 ? -7.630 -3.963 1.607 1.00 87.94 115 PRO A CA 1
ATOM 870 C C . PRO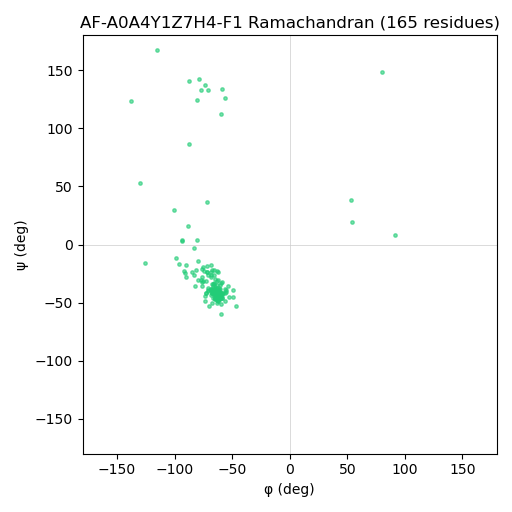 A 1 115 ? -7.374 -2.972 2.738 1.00 87.94 115 PRO A C 1
ATOM 872 O O . PRO A 1 115 ? -7.778 -3.218 3.875 1.00 87.94 115 PRO A O 1
ATOM 875 N N . ALA A 1 116 ? -6.737 -1.838 2.433 1.00 86.06 116 ALA A N 1
ATOM 876 C CA . ALA A 1 116 ? -6.500 -0.784 3.412 1.00 86.06 116 ALA A CA 1
ATOM 877 C C . ALA A 1 116 ? -7.812 -0.225 3.979 1.00 86.06 116 ALA A C 1
ATOM 879 O O . ALA A 1 116 ? -7.883 0.071 5.171 1.00 86.06 116 ALA A O 1
ATOM 880 N N . PHE A 1 117 ? -8.877 -0.144 3.172 1.00 82.12 117 PHE A N 1
ATOM 881 C CA . PHE A 1 117 ? -10.183 0.269 3.678 1.00 82.12 117 PHE A CA 1
ATOM 882 C C . PHE A 1 117 ? -10.863 -0.807 4.543 1.00 82.12 117 PHE A C 1
ATOM 884 O O . PHE A 1 117 ? -11.596 -0.479 5.478 1.00 82.12 117 PHE A O 1
ATOM 891 N N . LEU A 1 118 ? -10.614 -2.085 4.253 1.00 83.25 118 LEU A N 1
ATOM 892 C CA . LEU A 1 118 ? -11.245 -3.224 4.930 1.00 83.25 118 LEU A CA 1
ATOM 893 C C . LEU A 1 118 ? -10.576 -3.622 6.248 1.00 83.25 118 LEU A C 1
ATOM 895 O O . LEU A 1 118 ? -11.238 -4.210 7.105 1.00 83.25 118 LEU A O 1
ATOM 899 N N . MET A 1 119 ? -9.281 -3.340 6.399 1.00 86.50 119 MET A N 1
ATOM 900 C CA . MET A 1 119 ? -8.499 -3.722 7.580 1.00 86.50 119 MET A CA 1
ATOM 901 C C . MET A 1 119 ? -7.775 -2.573 8.271 1.00 86.50 119 MET A C 1
ATOM 903 O O . MET A 1 119 ? -7.359 -2.759 9.411 1.00 86.50 119 MET A O 1
ATOM 907 N N . GLY A 1 120 ? -7.614 -1.404 7.650 1.00 84.31 120 GLY A N 1
ATOM 908 C CA . GLY A 1 120 ? -6.930 -0.279 8.285 1.00 84.31 120 GLY A CA 1
ATOM 909 C C . GLY A 1 120 ? -7.649 0.128 9.579 1.00 84.31 120 GLY A C 1
ATOM 910 O O . GLY A 1 120 ? -8.766 0.641 9.499 1.00 84.31 120 GLY A O 1
ATOM 911 N N . PRO A 1 121 ? -7.055 -0.065 10.775 1.00 78.06 121 PRO A N 1
ATOM 912 C CA . PRO A 1 121 ? -7.740 0.201 12.045 1.00 78.06 121 PRO A CA 1
ATOM 913 C C . PRO A 1 121 ? -8.048 1.691 12.244 1.00 78.06 121 PRO A C 1
ATOM 915 O O . PRO A 1 121 ? -8.956 2.044 12.991 1.00 78.06 121 PRO A O 1
ATOM 918 N N . TYR A 1 122 ? -7.313 2.556 11.543 1.00 79.00 122 TYR A N 1
ATOM 919 C CA . TYR A 1 122 ? -7.473 4.009 11.541 1.00 79.00 122 TYR A CA 1
ATOM 920 C C . TYR A 1 122 ? -8.373 4.522 10.412 1.00 79.00 122 TYR A C 1
ATOM 922 O O . TYR A 1 122 ? -8.547 5.730 10.256 1.00 79.00 122 TYR A O 1
ATOM 930 N N . ASN A 1 123 ? -8.947 3.628 9.607 1.00 81.06 123 ASN A N 1
ATOM 931 C CA . ASN A 1 123 ? -9.886 4.028 8.576 1.00 81.06 123 ASN A CA 1
ATOM 932 C C . ASN A 1 123 ? -11.260 4.356 9.189 1.00 81.06 123 ASN A C 1
ATOM 934 O O . ASN A 1 123 ? -11.824 3.576 9.959 1.00 81.06 123 ASN A O 1
ATOM 938 N N . ALA A 1 124 ? -11.831 5.491 8.783 1.00 75.94 124 ALA A N 1
ATOM 939 C CA . ALA A 1 124 ? -13.121 5.989 9.244 1.00 75.94 124 ALA A CA 1
ATOM 940 C C . ALA A 1 124 ? -14.275 4.993 9.034 1.00 75.94 124 ALA A C 1
ATOM 942 O O . ALA A 1 124 ? -15.131 4.874 9.909 1.00 75.94 124 ALA A O 1
ATOM 943 N N . THR A 1 125 ? -14.306 4.247 7.920 1.00 81.25 125 THR A N 1
ATOM 944 C CA . THR A 1 125 ? -15.391 3.274 7.679 1.00 81.25 125 THR A CA 1
ATOM 945 C C . THR A 1 125 ? -15.327 2.103 8.651 1.00 81.25 125 THR A C 1
ATOM 947 O O . THR A 1 125 ? -16.357 1.663 9.159 1.00 81.25 125 THR A O 1
ATOM 950 N N . LEU A 1 126 ? -14.120 1.631 8.959 1.00 82.06 126 LEU A N 1
ATOM 951 C CA . LEU A 1 126 ? -13.910 0.543 9.906 1.00 82.06 126 LEU A CA 1
ATOM 952 C C . LEU A 1 126 ? -14.196 1.004 11.339 1.00 82.06 126 LEU A C 1
ATOM 954 O O . LEU A 1 126 ? -14.866 0.294 12.084 1.00 82.06 126 LEU A O 1
ATOM 958 N N . GLY A 1 127 ? -13.782 2.224 11.693 1.00 81.12 127 GLY A N 1
ATOM 959 C CA . GLY A 1 127 ? -14.116 2.854 12.972 1.00 81.12 127 GLY A CA 1
ATOM 960 C C . GLY A 1 127 ? -15.622 3.054 13.173 1.00 81.12 127 GLY A C 1
ATOM 961 O O . GLY A 1 127 ? -16.140 2.774 14.252 1.00 81.12 127 GLY A O 1
ATOM 962 N N . MET A 1 128 ? -16.347 3.467 12.129 1.00 83.69 128 MET A N 1
ATOM 963 C CA . MET A 1 128 ? -17.807 3.598 12.178 1.00 83.69 128 MET A CA 1
ATOM 964 C C . MET A 1 128 ? -18.485 2.239 12.375 1.00 83.69 128 MET A C 1
ATOM 966 O O . MET A 1 128 ? -19.344 2.105 13.244 1.00 83.69 128 MET A O 1
ATOM 970 N N . MET A 1 129 ? -18.072 1.223 11.610 1.00 84.12 129 MET A N 1
ATOM 971 C CA . MET A 1 129 ? -18.609 -0.133 11.736 1.00 84.12 129 MET A CA 1
ATOM 972 C C . MET A 1 129 ? -18.344 -0.713 13.130 1.00 84.12 129 MET A C 1
ATOM 974 O O . MET A 1 129 ? -19.251 -1.271 13.739 1.00 84.12 129 MET A O 1
ATOM 978 N N . ALA A 1 130 ? -17.134 -0.516 13.657 1.00 83.06 130 ALA A N 1
ATOM 979 C CA . ALA A 1 130 ? -16.750 -0.910 15.008 1.00 83.06 130 ALA A CA 1
ATOM 980 C C . ALA A 1 130 ? -17.643 -0.244 16.075 1.00 83.06 130 ALA A C 1
ATOM 982 O O . ALA A 1 130 ? -18.123 -0.918 16.984 1.00 83.06 130 ALA A O 1
ATOM 983 N N . GLY A 1 131 ? -17.961 1.046 15.908 1.00 83.00 131 GLY A N 1
ATOM 984 C CA . GLY A 1 131 ? -18.904 1.762 16.772 1.00 83.00 131 GLY A CA 1
ATOM 985 C C . GLY A 1 131 ? -20.343 1.234 16.703 1.00 83.00 131 GLY A C 1
ATOM 986 O O . GLY A 1 131 ? -21.013 1.170 17.730 1.00 83.00 131 GLY A O 1
ATOM 987 N N . LEU A 1 132 ? -20.814 0.807 15.526 1.00 86.81 132 LEU A N 1
ATOM 988 C CA . LEU A 1 132 ? -22.159 0.235 15.358 1.00 86.81 132 LEU A CA 1
ATOM 989 C C . LEU A 1 132 ? -22.311 -1.127 16.043 1.00 86.81 132 LEU A C 1
ATOM 991 O O . LEU A 1 132 ? -23.360 -1.415 16.615 1.00 86.81 132 LEU A O 1
ATOM 995 N N . ILE A 1 133 ? -21.270 -1.958 15.991 1.00 88.56 133 ILE A N 1
ATOM 996 C CA . ILE A 1 133 ? -21.279 -3.308 16.572 1.00 88.56 133 ILE A CA 1
ATOM 997 C C . ILE A 1 133 ? -20.718 -3.352 18.006 1.00 88.56 133 ILE A C 1
ATOM 999 O O . ILE A 1 133 ? -20.622 -4.432 18.576 1.00 88.56 133 ILE A O 1
ATOM 1003 N N . ASN A 1 134 ? -20.375 -2.195 18.594 1.00 86.88 134 ASN A N 1
ATOM 1004 C CA . ASN A 1 134 ? -19.728 -2.058 19.910 1.00 86.88 134 ASN A CA 1
ATOM 1005 C C . ASN A 1 134 ? -18.436 -2.885 20.068 1.00 86.88 134 ASN A C 1
ATOM 1007 O O . ASN A 1 134 ? -18.145 -3.408 21.143 1.00 86.88 134 ASN A O 1
ATOM 1011 N N . GLU A 1 135 ? -17.630 -2.964 19.010 1.00 89.12 135 GLU A N 1
ATOM 1012 C CA . GLU A 1 135 ? -16.330 -3.639 19.027 1.00 89.12 135 GLU A CA 1
ATOM 1013 C C . GLU A 1 135 ? -15.176 -2.670 18.800 1.00 89.12 135 GLU A C 1
ATOM 1015 O O . GLU A 1 135 ? -15.343 -1.522 18.385 1.00 89.12 135 GLU A O 1
ATOM 1020 N N . LYS A 1 136 ? -13.956 -3.142 19.060 1.00 85.81 136 LYS A N 1
ATOM 1021 C CA . LYS A 1 136 ? -12.745 -2.372 18.757 1.00 85.81 136 LYS A CA 1
ATOM 1022 C C . LYS A 1 136 ? -12.414 -2.476 17.259 1.00 85.81 136 LYS A C 1
ATOM 1024 O O . LYS A 1 136 ? -12.484 -3.574 16.704 1.00 85.81 136 LYS A O 1
ATOM 1029 N N . PRO A 1 137 ? -11.934 -1.394 16.612 1.00 82.31 137 PRO A N 1
ATOM 1030 C CA . PRO A 1 137 ? -11.499 -1.433 15.211 1.00 82.31 137 PRO A CA 1
ATOM 1031 C C . PRO A 1 137 ? -10.456 -2.525 14.926 1.00 82.31 137 PRO A C 1
ATOM 1033 O O . PRO A 1 137 ? -10.494 -3.183 13.893 1.00 82.31 137 PRO A O 1
ATOM 1036 N N . LEU A 1 138 ? -9.551 -2.786 15.873 1.00 83.62 138 LEU A N 1
ATOM 1037 C CA . LEU A 1 138 ? -8.538 -3.835 15.727 1.00 83.62 138 LEU A CA 1
ATOM 1038 C C . LEU A 1 138 ? -9.142 -5.252 15.708 1.00 83.62 138 LEU A C 1
ATOM 1040 O O . LEU A 1 138 ? -8.673 -6.113 14.967 1.00 83.62 138 LEU A O 1
ATOM 1044 N N . THR A 1 139 ? -10.200 -5.490 16.488 1.00 84.19 139 THR A N 1
ATOM 1045 C CA . THR A 1 139 ? -10.923 -6.771 16.507 1.00 84.19 139 THR A CA 1
ATOM 1046 C C . THR A 1 139 ? -11.585 -7.025 15.154 1.00 84.19 139 THR A C 1
ATOM 1048 O O . THR A 1 139 ? -11.409 -8.090 14.567 1.00 84.19 139 THR A O 1
ATOM 1051 N N . LEU A 1 140 ? -12.275 -6.013 14.619 1.00 84.50 140 LEU A N 1
ATOM 1052 C CA . LEU A 1 140 ? -12.950 -6.100 13.324 1.00 84.50 140 LEU A CA 1
ATOM 1053 C C . LEU A 1 140 ? -11.956 -6.246 12.159 1.00 84.50 140 LEU A C 1
ATOM 1055 O O . LEU A 1 140 ? -12.191 -7.020 11.232 1.00 84.50 140 LEU A O 1
ATOM 1059 N N . SER A 1 141 ? -10.815 -5.557 12.234 1.00 86.06 141 SER A N 1
ATOM 1060 C CA . SER A 1 141 ? -9.700 -5.735 11.299 1.00 86.06 141 SER A CA 1
ATOM 1061 C C . SER A 1 141 ? -9.238 -7.198 11.261 1.00 86.06 141 SER A C 1
ATOM 1063 O O . SER A 1 141 ? -9.193 -7.801 10.187 1.00 86.06 141 SER A O 1
ATOM 1065 N N . ASN A 1 142 ? -9.012 -7.817 12.424 1.00 87.62 142 ASN A N 1
ATOM 1066 C CA . ASN A 1 142 ? -8.619 -9.227 12.513 1.00 87.62 142 ASN A CA 1
ATOM 1067 C C . ASN A 1 142 ? -9.690 -10.188 11.972 1.00 87.62 142 ASN A C 1
ATOM 1069 O O . ASN A 1 142 ? -9.345 -11.195 11.357 1.00 87.62 142 ASN A O 1
ATOM 1073 N N . TRP A 1 143 ? -10.979 -9.884 12.142 1.00 87.75 143 TRP A N 1
ATOM 1074 C CA . TRP A 1 143 ? -12.060 -10.691 11.558 1.00 87.75 143 TRP A CA 1
ATOM 1075 C C . TRP A 1 143 ? -12.074 -10.631 10.027 1.00 87.75 143 TRP A C 1
ATOM 1077 O O . TRP A 1 143 ? -12.358 -11.635 9.372 1.00 87.75 143 TRP A O 1
ATOM 1087 N N . ASN A 1 144 ? -11.705 -9.484 9.453 1.00 87.81 144 ASN A N 1
ATOM 1088 C CA . ASN A 1 144 ? -11.590 -9.304 8.007 1.00 87.81 144 ASN A CA 1
ATOM 1089 C C . ASN A 1 144 ? -10.286 -9.873 7.425 1.00 87.81 144 ASN A C 1
ATOM 1091 O O . ASN A 1 144 ? -10.208 -10.064 6.211 1.00 87.81 144 ASN A O 1
ATOM 1095 N N . PHE A 1 145 ? -9.286 -10.203 8.251 1.00 89.06 145 PHE A N 1
ATOM 1096 C CA . PHE A 1 145 ? -8.001 -10.761 7.806 1.00 89.06 145 PHE A CA 1
ATOM 1097 C C . PHE A 1 145 ? -8.117 -11.912 6.790 1.00 89.06 145 PHE A C 1
ATOM 1099 O O . PHE A 1 145 ? -7.536 -11.799 5.708 1.00 89.06 145 PHE A O 1
ATOM 1106 N N . PRO A 1 146 ? -8.881 -12.996 7.041 1.00 90.75 146 PRO A N 1
ATOM 1107 C CA . PRO A 1 146 ? -8.984 -14.102 6.090 1.00 90.75 146 PRO A CA 1
ATOM 1108 C C . PRO A 1 146 ? -9.666 -13.717 4.770 1.00 90.75 146 PRO A C 1
ATOM 1110 O O . PRO A 1 146 ? -9.428 -14.368 3.751 1.00 90.75 146 PRO A O 1
ATOM 1113 N N . PHE A 1 147 ? -10.540 -12.706 4.762 1.00 91.06 147 PHE A N 1
ATOM 1114 C CA . PHE A 1 147 ? -11.126 -12.180 3.526 1.00 91.06 147 PHE A CA 1
ATOM 1115 C C . PHE A 1 147 ? -10.092 -11.356 2.756 1.00 91.06 147 PHE A C 1
ATOM 1117 O O . PHE A 1 147 ? -9.851 -11.605 1.575 1.00 91.06 147 PHE A O 1
ATOM 1124 N N . THR A 1 148 ? -9.416 -10.443 3.450 1.00 91.44 148 THR A N 1
ATOM 1125 C CA . THR A 1 148 ? -8.384 -9.575 2.883 1.00 91.44 148 THR A CA 1
ATOM 1126 C C . THR A 1 148 ? -7.222 -10.364 2.298 1.00 91.44 148 THR A C 1
ATOM 1128 O O . THR A 1 148 ? -6.777 -10.065 1.195 1.00 91.44 148 THR A O 1
ATOM 1131 N N . TRP A 1 149 ? -6.767 -11.411 2.988 1.00 91.81 149 TRP A N 1
ATOM 1132 C CA . TRP A 1 149 ? -5.706 -12.284 2.494 1.00 91.81 149 TRP A CA 1
ATOM 1133 C C . TRP A 1 149 ? -6.093 -12.973 1.180 1.00 91.81 149 TRP A C 1
ATOM 1135 O O . TRP A 1 149 ? -5.334 -12.946 0.213 1.00 91.81 149 TRP A O 1
ATOM 1145 N N . ARG A 1 150 ? -7.308 -13.533 1.105 1.00 94.25 150 ARG A N 1
ATOM 1146 C CA . ARG A 1 150 ? -7.827 -14.156 -0.125 1.00 94.25 150 ARG A CA 1
ATOM 1147 C C . ARG A 1 150 ? -7.961 -13.147 -1.260 1.00 94.25 150 ARG A C 1
ATOM 1149 O O . ARG A 1 150 ? -7.593 -13.454 -2.390 1.00 94.25 150 ARG A O 1
ATOM 1156 N N . TYR A 1 151 ? -8.443 -11.945 -0.959 1.00 94.06 151 TYR A N 1
ATOM 1157 C CA . TYR A 1 151 ? -8.519 -10.864 -1.933 1.00 94.06 151 TYR A CA 1
ATOM 1158 C C . TYR A 1 151 ? -7.128 -10.459 -2.442 1.00 94.06 151 TYR A C 1
ATOM 1160 O O . TYR A 1 151 ? -6.947 -10.331 -3.647 1.00 94.06 151 TYR A O 1
ATOM 1168 N N . LEU A 1 152 ? -6.134 -10.306 -1.559 1.00 92.81 152 LEU A N 1
ATOM 1169 C CA . LEU A 1 152 ? -4.762 -9.969 -1.950 1.00 92.81 152 LEU A CA 1
ATOM 1170 C C . LEU A 1 152 ? -4.145 -11.054 -2.841 1.00 92.81 152 LEU A C 1
ATOM 1172 O O . LEU A 1 152 ? -3.511 -10.727 -3.842 1.00 92.81 152 LEU A O 1
ATOM 1176 N N . LEU A 1 153 ? -4.376 -12.334 -2.537 1.00 94.31 153 LEU A N 1
ATOM 1177 C CA . LEU A 1 153 ? -3.954 -13.441 -3.403 1.00 94.31 153 LEU A CA 1
ATOM 1178 C C . LEU A 1 153 ? -4.616 -13.379 -4.787 1.00 94.31 153 LEU A C 1
ATOM 1180 O O . LEU A 1 153 ? -3.936 -13.504 -5.801 1.00 94.31 153 LEU A O 1
ATOM 1184 N N . LEU A 1 154 ? -5.926 -13.140 -4.855 1.00 95.69 154 LEU A N 1
ATOM 1185 C CA . LEU A 1 154 ? -6.626 -13.003 -6.137 1.00 95.69 154 LEU A CA 1
ATOM 1186 C C . LEU A 1 154 ? -6.159 -11.775 -6.924 1.00 9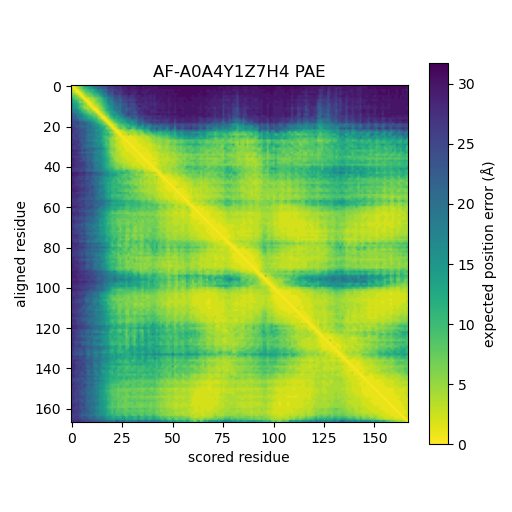5.69 154 LEU A C 1
ATOM 1188 O O . LEU A 1 154 ? -5.950 -11.869 -8.130 1.00 95.69 154 LEU A O 1
ATOM 1192 N N . LEU A 1 155 ? -5.957 -10.643 -6.250 1.00 94.56 155 LEU A N 1
ATOM 1193 C CA . LEU A 1 155 ? -5.463 -9.416 -6.862 1.00 94.56 155 LEU A CA 1
ATOM 1194 C C . LEU A 1 155 ? -4.058 -9.614 -7.427 1.00 94.56 155 LEU A C 1
ATOM 1196 O O . LEU A 1 155 ? -3.805 -9.257 -8.571 1.00 94.56 155 LEU A O 1
ATOM 1200 N N . THR A 1 156 ? -3.148 -10.184 -6.640 1.00 93.44 156 THR A N 1
ATOM 1201 C CA . THR A 1 156 ? -1.773 -10.446 -7.087 1.00 93.44 156 THR A CA 1
ATOM 1202 C C . THR A 1 156 ? -1.748 -11.413 -8.265 1.00 93.44 156 THR A C 1
ATOM 1204 O O . THR A 1 156 ? -1.082 -11.122 -9.256 1.00 93.44 156 THR A O 1
ATOM 1207 N N . LEU A 1 157 ? -2.529 -12.498 -8.228 1.00 95.06 157 LEU A N 1
ATOM 1208 C CA . LEU A 1 157 ? -2.685 -13.397 -9.376 1.00 95.06 157 LEU A CA 1
ATOM 1209 C C . LEU A 1 157 ? -3.226 -12.661 -10.607 1.00 95.06 157 LEU A C 1
ATOM 1211 O O . LEU A 1 157 ? -2.679 -12.807 -11.698 1.00 95.06 157 LEU A O 1
ATOM 1215 N N . PHE A 1 158 ? -4.258 -11.836 -10.436 1.00 94.81 158 PHE A N 1
ATOM 1216 C CA . PHE A 1 158 ? -4.841 -11.052 -11.522 1.00 94.81 158 PHE A CA 1
ATOM 1217 C C . PHE A 1 158 ? -3.830 -10.076 -12.132 1.00 94.81 158 PHE A C 1
ATOM 1219 O O . PHE A 1 158 ? -3.698 -10.018 -13.351 1.00 94.81 158 PHE A O 1
ATOM 1226 N N . VAL A 1 159 ? -3.065 -9.364 -11.303 1.00 93.69 159 VAL A N 1
ATOM 1227 C CA . VAL A 1 159 ? -1.999 -8.451 -11.743 1.00 93.69 159 VAL A CA 1
ATOM 1228 C C . VAL A 1 159 ? -0.925 -9.200 -12.533 1.00 93.69 159 VAL A C 1
ATOM 1230 O O . VAL A 1 159 ? -0.480 -8.701 -13.562 1.00 93.69 159 VAL A O 1
ATOM 1233 N N . GLN A 1 160 ? -0.535 -10.405 -12.108 1.00 93.25 160 GLN A N 1
ATOM 1234 C CA . GLN A 1 160 ? 0.455 -11.211 -12.833 1.00 93.25 160 GLN A CA 1
ATOM 1235 C C . GLN A 1 160 ? -0.073 -11.706 -14.185 1.00 93.25 160 GLN A C 1
ATOM 1237 O O . GLN A 1 160 ? 0.646 -11.639 -15.181 1.00 93.25 160 GLN A O 1
ATOM 1242 N N . LEU A 1 161 ? -1.328 -12.159 -14.246 1.00 93.50 161 LEU A N 1
ATOM 1243 C CA . LEU A 1 161 ? -1.970 -12.546 -15.508 1.00 93.50 161 LEU A CA 1
ATOM 1244 C C . LEU A 1 161 ? -2.097 -11.358 -16.462 1.00 93.50 161 LEU A C 1
ATOM 1246 O O . LEU A 1 161 ? -1.841 -11.484 -17.656 1.00 93.50 161 LEU A O 1
ATOM 1250 N N . LEU A 1 162 ? -2.456 -10.195 -15.927 1.00 92.50 162 LEU A N 1
ATOM 1251 C CA . LEU A 1 162 ? -2.592 -8.974 -16.703 1.00 92.50 162 LEU A CA 1
ATOM 1252 C C . LEU A 1 162 ? -1.220 -8.500 -17.209 1.00 92.50 162 LEU A C 1
ATOM 1254 O O . LEU A 1 162 ? -1.094 -8.161 -18.380 1.00 92.50 162 LEU A O 1
ATOM 1258 N N . TYR A 1 163 ? -0.172 -8.566 -16.383 1.00 90.38 163 TYR A N 1
ATOM 1259 C CA . TYR A 1 163 ? 1.201 -8.292 -16.816 1.00 90.38 163 TYR A CA 1
ATOM 1260 C C . TYR A 1 163 ? 1.650 -9.229 -17.945 1.00 90.38 163 TYR A C 1
ATOM 1262 O O . TYR A 1 163 ? 2.232 -8.769 -18.916 1.00 90.38 163 TYR A O 1
ATOM 1270 N N . LEU A 1 164 ? 1.347 -10.528 -17.851 1.00 89.69 164 LEU A N 1
ATOM 1271 C CA . LEU A 1 164 ? 1.648 -11.508 -18.904 1.00 89.69 164 LEU A CA 1
ATOM 1272 C C . LEU A 1 164 ? 0.925 -11.232 -20.226 1.00 89.69 164 LEU A C 1
ATOM 1274 O O . LEU A 1 164 ? 1.439 -11.600 -21.271 1.00 89.69 164 LEU A O 1
ATOM 1278 N N . TYR A 1 165 ? -0.267 -10.640 -20.178 1.00 89.12 165 TYR A N 1
ATOM 1279 C CA . TYR A 1 165 ? -1.040 -10.306 -21.374 1.00 89.12 165 TYR A CA 1
ATOM 1280 C C . TYR A 1 165 ? -0.504 -9.061 -22.100 1.00 89.12 165 TYR A C 1
ATOM 1282 O O . TYR A 1 165 ? -0.631 -8.964 -23.318 1.00 89.12 165 TYR A O 1
ATOM 1290 N N . PHE A 1 166 ? 0.061 -8.103 -21.357 1.00 83.19 166 PHE A N 1
ATOM 1291 C CA . PHE A 1 166 ? 0.590 -6.846 -21.905 1.00 83.19 166 PHE A CA 1
ATOM 1292 C C . PHE A 1 166 ? 2.107 -6.855 -22.170 1.00 83.19 166 PHE A C 1
ATOM 1294 O O . PHE A 1 166 ? 2.583 -5.963 -22.870 1.00 83.19 166 PHE A O 1
ATOM 1301 N N . SER A 1 167 ? 2.849 -7.808 -21.594 1.00 71.19 167 SER A N 1
ATOM 1302 C CA . SER A 1 167 ? 4.295 -8.012 -21.789 1.00 71.19 167 SER A CA 1
ATOM 1303 C C . SER A 1 167 ? 4.605 -8.874 -23.003 1.00 71.19 167 SER A C 1
ATOM 1305 O O . SER A 1 167 ? 5.755 -8.736 -23.476 1.00 71.19 167 SER A O 1
#